Protein AF-A0A920ICT5-F1 (afdb_monomer_lite)

Radius of gyration: 16.12 Å; chains: 1; bounding box: 49×27×40 Å

Structure (mmCIF, N/CA/C/O backbone):
data_AF-A0A920ICT5-F1
#
_entry.id   AF-A0A920ICT5-F1
#
loop_
_atom_site.group_PDB
_atom_site.id
_atom_site.type_symbol
_atom_site.label_atom_id
_atom_site.label_alt_id
_atom_site.label_comp_id
_atom_site.label_asym_id
_atom_site.label_entity_id
_atom_site.label_seq_id
_atom_site.pdbx_PDB_ins_code
_atom_site.Cartn_x
_atom_site.Cartn_y
_atom_site.Cartn_z
_atom_site.occupancy
_atom_site.B_iso_or_equiv
_atom_site.auth_seq_id
_atom_site.auth_comp_id
_atom_site.auth_asym_id
_atom_site.auth_atom_id
_atom_site.pdbx_PDB_model_num
ATOM 1 N N . MET A 1 1 ? -36.097 -8.890 13.830 1.00 57.00 1 MET A N 1
ATOM 2 C CA . MET A 1 1 ? -35.691 -8.777 12.414 1.00 57.00 1 MET A CA 1
ATOM 3 C C . MET A 1 1 ? -34.385 -7.974 12.261 1.00 57.00 1 MET A C 1
ATOM 5 O O . MET A 1 1 ? -34.196 -7.360 11.227 1.00 57.00 1 MET A O 1
ATOM 9 N N . ASP A 1 2 ? -33.458 -8.038 13.239 1.00 74.25 2 ASP A N 1
ATOM 10 C CA . ASP A 1 2 ? -32.193 -7.260 13.250 1.00 74.25 2 ASP A CA 1
ATOM 11 C C . ASP A 1 2 ? -30.913 -8.108 13.185 1.00 74.25 2 ASP A C 1
ATOM 13 O O . ASP A 1 2 ? -29.810 -7.582 13.060 1.00 74.25 2 ASP A O 1
ATOM 17 N N . TRP A 1 3 ? -31.030 -9.437 13.219 1.00 73.88 3 TRP A N 1
ATOM 18 C CA . TRP A 1 3 ? -29.867 -10.330 13.220 1.00 73.88 3 TRP A CA 1
ATOM 19 C C . TRP A 1 3 ? -29.032 -10.239 11.939 1.00 73.88 3 TRP A C 1
ATOM 21 O O . TRP A 1 3 ? -27.809 -10.292 12.006 1.00 73.88 3 TRP A O 1
ATOM 31 N N . LEU A 1 4 ? -29.679 -10.044 10.786 1.00 83.31 4 LEU A N 1
ATOM 32 C CA . LEU A 1 4 ? -29.009 -9.995 9.483 1.00 83.31 4 LEU A CA 1
ATOM 33 C C . LEU A 1 4 ? -28.234 -8.679 9.277 1.00 83.31 4 LEU A C 1
ATOM 35 O O . LEU A 1 4 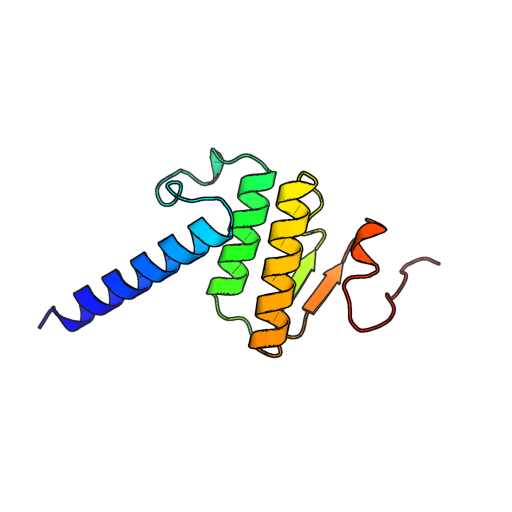? -27.135 -8.668 8.723 1.00 83.31 4 LEU A O 1
ATOM 39 N N . LEU A 1 5 ? -28.785 -7.572 9.786 1.00 81.69 5 LEU A N 1
ATOM 40 C CA . LEU A 1 5 ? -28.133 -6.261 9.811 1.00 81.69 5 LEU A CA 1
ATOM 41 C C . LEU A 1 5 ? -26.944 -6.260 10.776 1.00 81.69 5 LEU A C 1
ATOM 43 O O . LEU A 1 5 ? -25.846 -5.857 10.389 1.00 81.69 5 LEU A O 1
ATOM 47 N N . LEU A 1 6 ? -27.127 -6.786 11.992 1.00 81.12 6 LEU A N 1
ATOM 48 C CA . LEU A 1 6 ? -26.046 -6.932 12.970 1.00 81.12 6 LEU A CA 1
ATOM 49 C C . LEU A 1 6 ? -24.917 -7.826 12.438 1.00 81.12 6 LEU A C 1
ATOM 51 O O . LEU A 1 6 ? -23.746 -7.463 12.564 1.00 81.12 6 LEU A O 1
ATOM 55 N N . SER A 1 7 ? -25.241 -8.943 11.775 1.00 86.44 7 SER A N 1
ATOM 56 C CA . SER A 1 7 ? -24.227 -9.820 11.179 1.00 86.44 7 SER A CA 1
ATOM 57 C C . SER A 1 7 ? -23.475 -9.153 10.027 1.00 86.44 7 SER A C 1
ATOM 59 O O . SER A 1 7 ? -22.262 -9.319 9.913 1.00 86.44 7 SER A O 1
ATOM 61 N N . LEU A 1 8 ? -24.161 -8.361 9.195 1.00 87.31 8 LEU A N 1
ATOM 62 C CA . LEU A 1 8 ? -23.532 -7.651 8.079 1.00 87.31 8 LEU A CA 1
ATOM 63 C C . LEU A 1 8 ? -22.576 -6.556 8.576 1.00 87.31 8 LEU A C 1
ATOM 65 O O . LEU A 1 8 ? -21.452 -6.435 8.083 1.00 87.31 8 LEU A O 1
ATOM 69 N N . VAL A 1 9 ? -22.997 -5.781 9.580 1.00 88.88 9 VAL A N 1
ATOM 70 C CA . VAL A 1 9 ? -22.162 -4.748 10.211 1.00 88.88 9 VAL A CA 1
ATOM 71 C C . VAL A 1 9 ? -20.946 -5.378 10.889 1.00 88.88 9 VAL A C 1
ATOM 73 O O . VAL A 1 9 ? -19.829 -4.883 10.717 1.00 88.88 9 VAL A O 1
ATOM 76 N N . ALA A 1 10 ? -21.128 -6.494 11.602 1.00 90.12 10 ALA A N 1
ATOM 77 C CA . ALA A 1 10 ? -20.027 -7.230 12.217 1.00 90.12 10 ALA A CA 1
ATOM 78 C C . ALA A 1 10 ? -19.031 -7.746 11.165 1.00 90.12 10 ALA A C 1
ATOM 80 O O . ALA A 1 10 ? -17.825 -7.530 11.306 1.00 90.12 10 ALA A O 1
ATOM 81 N N . ALA A 1 11 ? -19.521 -8.341 10.073 1.00 90.00 11 ALA A N 1
ATOM 82 C CA . ALA A 1 11 ? -18.681 -8.835 8.983 1.00 90.00 11 ALA A CA 1
ATOM 83 C C . ALA A 1 11 ? -17.858 -7.710 8.338 1.00 90.00 11 ALA A C 1
ATOM 85 O O . ALA A 1 11 ? -16.643 -7.836 8.180 1.00 90.00 11 ALA A O 1
ATOM 86 N N . ARG A 1 12 ? -18.490 -6.568 8.036 1.00 88.31 12 ARG A N 1
ATOM 87 C CA . ARG A 1 12 ? -17.796 -5.399 7.476 1.00 88.31 12 ARG A CA 1
ATOM 88 C C . ARG A 1 12 ? -16.763 -4.824 8.444 1.00 88.31 12 ARG A C 1
ATOM 90 O O . ARG A 1 12 ? -15.666 -4.463 8.027 1.00 88.31 12 ARG A O 1
ATOM 97 N N . THR A 1 13 ? -17.090 -4.767 9.731 1.00 91.00 13 THR A N 1
ATOM 98 C CA . THR A 1 13 ? -16.175 -4.278 10.771 1.00 91.00 13 THR A CA 1
ATOM 99 C C . THR A 1 13 ? -14.945 -5.175 10.899 1.00 91.00 13 THR A C 1
ATOM 101 O O . THR A 1 13 ? -13.826 -4.670 10.987 1.00 91.00 13 THR A O 1
ATOM 104 N N . ASN A 1 14 ? -15.125 -6.497 10.856 1.00 92.44 14 ASN A N 1
ATOM 105 C CA . ASN A 1 14 ? -14.014 -7.447 10.881 1.00 92.44 14 ASN A CA 1
ATOM 106 C C . ASN A 1 14 ? -13.141 -7.325 9.628 1.00 92.44 14 ASN A C 1
ATOM 108 O O . ASN A 1 14 ? -11.925 -7.216 9.757 1.00 92.44 14 ASN A O 1
ATOM 112 N N . ALA A 1 15 ? -13.747 -7.206 8.442 1.00 90.25 15 ALA A N 1
ATOM 113 C CA . ALA A 1 15 ? -13.008 -6.975 7.202 1.00 90.25 15 ALA A CA 1
ATOM 114 C C . ALA A 1 15 ? -12.162 -5.688 7.256 1.00 90.25 15 ALA A C 1
ATOM 116 O O . ALA A 1 15 ? -11.006 -5.692 6.837 1.00 90.25 15 ALA A O 1
ATOM 117 N N . ILE A 1 16 ? -12.695 -4.596 7.822 1.00 91.62 16 ILE A N 1
ATOM 118 C CA . ILE A 1 16 ? -11.940 -3.347 8.026 1.00 91.62 16 ILE A CA 1
ATOM 119 C C . ILE A 1 16 ? -10.774 -3.563 8.999 1.00 91.62 16 ILE A C 1
ATOM 121 O O . ILE A 1 16 ? -9.665 -3.112 8.724 1.00 91.62 16 ILE A O 1
ATOM 125 N N . LYS A 1 17 ? -10.989 -4.262 10.121 1.00 93.38 17 LYS A N 1
ATOM 126 C CA . LYS A 1 17 ? -9.928 -4.548 11.103 1.00 93.38 17 LYS A CA 1
ATOM 127 C C . LYS A 1 17 ? -8.794 -5.376 10.497 1.00 93.38 17 LYS A C 1
ATOM 129 O O . LYS A 1 17 ? -7.630 -5.027 10.682 1.00 93.38 17 LYS A O 1
ATOM 134 N N . GLU A 1 18 ? -9.122 -6.427 9.752 1.00 92.38 18 GLU A N 1
ATOM 135 C CA . GLU A 1 18 ? -8.139 -7.266 9.056 1.00 92.38 18 GLU A CA 1
ATOM 136 C C . GLU A 1 18 ? -7.360 -6.472 8.006 1.00 92.38 18 GLU A C 1
ATOM 138 O O . GLU A 1 18 ? -6.137 -6.570 7.918 1.00 92.38 18 GLU A O 1
ATOM 143 N N . ALA A 1 19 ? -8.061 -5.647 7.230 1.00 91.06 19 ALA A N 1
ATOM 144 C CA . ALA A 1 19 ? -7.462 -4.790 6.221 1.00 91.06 19 ALA A CA 1
ATOM 145 C C . ALA A 1 19 ? -6.486 -3.778 6.854 1.00 91.06 19 ALA A C 1
ATOM 147 O O . ALA A 1 19 ? -5.347 -3.645 6.406 1.00 91.06 19 ALA A O 1
ATOM 148 N N . LEU A 1 20 ? -6.889 -3.119 7.946 1.00 93.94 20 LEU A N 1
ATOM 149 C CA . LEU A 1 20 ? -6.020 -2.207 8.692 1.00 93.94 20 LEU A CA 1
ATOM 150 C C . LEU A 1 20 ? -4.796 -2.928 9.264 1.00 93.94 20 LEU A C 1
ATOM 152 O O . LEU A 1 20 ? -3.698 -2.380 9.216 1.00 93.94 20 LEU A O 1
ATOM 156 N N . ALA A 1 21 ? -4.951 -4.155 9.768 1.00 93.19 21 ALA A N 1
ATOM 157 C CA . ALA A 1 21 ? -3.827 -4.950 10.254 1.00 93.19 21 ALA A CA 1
ATOM 158 C C . ALA A 1 21 ? -2.818 -5.264 9.138 1.00 93.19 21 ALA A C 1
ATOM 160 O O . ALA A 1 21 ? -1.626 -5.029 9.324 1.00 93.19 21 ALA A O 1
ATOM 161 N N . LYS A 1 22 ? -3.288 -5.692 7.957 1.00 87.50 22 LYS A N 1
ATOM 162 C CA . LYS A 1 22 ? -2.434 -5.955 6.782 1.00 87.50 22 LYS A CA 1
ATOM 163 C C . LYS A 1 22 ? -1.679 -4.720 6.291 1.00 87.50 22 LYS A C 1
ATOM 165 O O . LYS A 1 22 ? -0.571 -4.848 5.793 1.00 87.50 22 LYS A O 1
ATOM 170 N N . ALA A 1 23 ? -2.259 -3.534 6.453 1.00 88.62 23 ALA A N 1
ATOM 171 C CA . ALA A 1 23 ? -1.615 -2.268 6.109 1.00 88.62 23 ALA A CA 1
ATOM 172 C C . ALA A 1 23 ? -0.715 -1.711 7.231 1.00 88.62 23 ALA A C 1
ATOM 174 O O . ALA A 1 23 ? -0.234 -0.581 7.127 1.00 88.62 23 ALA A O 1
ATOM 175 N N . GLY A 1 24 ? -0.526 -2.435 8.343 1.00 90.62 24 GLY A N 1
ATOM 176 C CA . GLY A 1 24 ? 0.245 -1.965 9.496 1.00 90.62 24 GLY A CA 1
ATOM 177 C C . GLY A 1 24 ? -0.378 -0.745 10.192 1.00 90.62 24 GLY A C 1
ATOM 178 O O . GLY A 1 24 ? 0.352 0.144 10.644 1.00 90.62 24 GLY A O 1
ATOM 179 N N . LEU A 1 25 ? -1.714 -0.680 10.213 1.00 94.00 25 LEU A N 1
ATOM 180 C CA . LEU A 1 25 ? -2.569 0.361 10.807 1.00 94.00 25 LEU A CA 1
ATOM 181 C C . LEU A 1 25 ? -3.531 -0.223 11.867 1.00 94.00 25 LEU A C 1
ATOM 183 O O . LEU A 1 25 ? -4.590 0.344 12.150 1.00 94.00 25 LEU A O 1
ATOM 187 N N . ALA A 1 26 ? -3.191 -1.377 12.448 1.00 94.94 26 ALA A N 1
ATOM 188 C CA . ALA A 1 26 ? -3.983 -2.001 13.505 1.00 94.94 26 ALA A CA 1
ATOM 189 C C . ALA A 1 26 ? -4.259 -1.011 14.655 1.00 94.94 26 ALA A C 1
ATOM 191 O O . ALA A 1 26 ? -3.392 -0.236 15.054 1.00 94.94 26 ALA A O 1
ATOM 192 N N . GLY A 1 27 ? -5.491 -1.017 15.169 1.00 93.38 27 GLY A N 1
ATOM 193 C CA . GLY A 1 27 ? -5.921 -0.116 16.245 1.00 93.38 27 GLY A CA 1
ATOM 194 C C . GLY A 1 27 ? -6.194 1.335 15.824 1.00 93.38 27 GLY A C 1
ATOM 195 O O . GLY A 1 27 ? -6.650 2.119 16.649 1.00 93.38 27 GLY A O 1
ATOM 196 N N . MET A 1 28 ? -5.983 1.710 14.556 1.00 94.31 28 MET A N 1
ATOM 197 C CA . MET A 1 28 ? -6.187 3.092 14.088 1.00 94.31 28 MET A CA 1
ATOM 198 C C . MET A 1 28 ? -7.583 3.365 13.508 1.00 94.31 28 MET A C 1
ATOM 200 O O . MET A 1 28 ? -7.842 4.474 13.059 1.00 94.31 28 MET A O 1
ATOM 204 N N . GLY A 1 29 ? -8.497 2.390 13.520 1.00 91.38 29 GLY A N 1
ATOM 205 C CA . GLY A 1 29 ? -9.778 2.472 12.798 1.00 91.38 29 GLY A CA 1
ATOM 206 C C . GLY A 1 29 ? -10.747 3.574 13.247 1.00 91.38 29 GLY A C 1
ATOM 207 O O . GLY A 1 29 ? -11.696 3.852 12.524 1.00 91.38 29 GLY A O 1
ATOM 208 N N . LEU A 1 30 ? -10.515 4.194 14.409 1.00 91.81 30 LEU A N 1
ATOM 209 C CA . LEU A 1 30 ? -11.309 5.314 14.932 1.00 91.81 30 LEU A CA 1
ATOM 210 C C . LEU A 1 30 ? -10.538 6.645 14.952 1.00 91.81 30 LEU A C 1
ATOM 212 O O . LEU A 1 30 ? -11.061 7.638 15.449 1.00 91.81 30 LEU A O 1
ATOM 216 N N . ARG A 1 31 ? -9.288 6.678 14.469 1.00 93.12 31 ARG A N 1
ATOM 217 C CA . ARG A 1 31 ? -8.503 7.918 14.431 1.00 93.12 31 ARG A CA 1
ATOM 218 C C . ARG A 1 31 ? -9.011 8.843 13.333 1.00 93.12 31 ARG A C 1
ATOM 220 O O . ARG A 1 31 ? -9.392 8.381 12.261 1.00 93.12 31 ARG A O 1
ATOM 227 N N . ASP A 1 32 ? -8.930 10.145 13.586 1.00 93.25 32 ASP A N 1
ATOM 228 C CA . ASP A 1 32 ? -9.145 11.156 12.555 1.00 93.25 32 ASP A CA 1
ATOM 229 C C . ASP A 1 32 ? -8.058 11.019 11.464 1.00 93.25 32 ASP A C 1
ATOM 231 O O . ASP A 1 32 ? -6.866 11.106 11.788 1.00 93.25 32 ASP A O 1
ATOM 235 N N . PRO A 1 33 ? -8.422 10.814 10.182 1.00 91.06 33 PRO A N 1
ATOM 236 C CA . PRO A 1 33 ? -7.467 10.722 9.078 1.00 91.06 33 PRO A CA 1
ATOM 237 C C . PRO A 1 33 ? -6.488 11.901 8.977 1.00 91.06 33 PRO A C 1
ATOM 239 O O . PRO A 1 33 ? -5.363 11.717 8.508 1.00 91.06 33 PRO A O 1
ATOM 242 N N . GLN A 1 34 ? -6.880 13.094 9.435 1.00 93.00 34 GLN A N 1
ATOM 243 C CA . GLN A 1 34 ? -6.025 14.286 9.424 1.00 93.00 34 GLN A CA 1
ATOM 244 C C . GLN A 1 34 ? -4.849 14.186 10.406 1.00 93.00 34 GLN A C 1
ATOM 246 O O . GLN A 1 34 ? -3.842 14.863 10.233 1.00 93.00 34 GLN A O 1
ATOM 251 N N . THR A 1 35 ? -4.941 13.310 11.410 1.00 95.12 35 THR A N 1
ATOM 252 C CA . THR A 1 35 ? -3.887 13.100 12.421 1.00 95.12 35 THR A CA 1
ATOM 253 C C . THR A 1 35 ? -2.838 12.066 12.008 1.00 95.12 35 THR A C 1
ATOM 255 O O . THR A 1 35 ? -1.872 11.828 12.733 1.00 95.12 35 THR A O 1
ATOM 258 N N . LEU A 1 36 ? -3.035 11.411 10.863 1.00 94.44 36 LEU A N 1
ATOM 259 C CA . LEU A 1 36 ? -2.140 10.380 10.354 1.00 94.44 36 LEU A CA 1
ATOM 260 C C . LEU A 1 36 ? -0.901 11.002 9.700 1.00 94.44 36 LEU A C 1
ATOM 262 O O . LEU A 1 36 ? -0.988 12.030 9.034 1.00 94.44 36 LEU A O 1
ATOM 266 N N . SER A 1 37 ? 0.252 10.340 9.824 1.00 93.75 37 SER A N 1
ATOM 267 C CA . SER A 1 37 ? 1.439 10.717 9.045 1.00 93.75 37 SER A CA 1
ATOM 268 C C . SER A 1 37 ? 1.209 10.492 7.545 1.00 93.75 37 SER A C 1
ATOM 270 O O . SER A 1 37 ? 0.387 9.657 7.164 1.00 93.75 37 SER A O 1
ATOM 272 N N . GLY A 1 38 ? 1.977 11.156 6.674 1.00 92.31 38 GLY A N 1
ATOM 273 C CA . GLY A 1 38 ? 1.847 10.980 5.218 1.00 92.31 38 GLY A CA 1
ATOM 274 C C . GLY A 1 38 ? 1.937 9.511 4.777 1.00 92.31 38 GLY A C 1
ATOM 275 O O . GLY A 1 38 ? 1.073 9.011 4.061 1.00 92.31 38 GLY A O 1
ATOM 276 N N . GLY A 1 39 ? 2.899 8.757 5.321 1.00 93.38 39 GLY A N 1
ATOM 277 C CA . GLY A 1 39 ? 3.008 7.319 5.059 1.00 93.38 39 GLY A CA 1
ATOM 278 C C . GLY A 1 39 ? 1.851 6.477 5.617 1.00 93.38 39 GLY A C 1
ATOM 279 O O . GLY A 1 39 ? 1.558 5.408 5.087 1.00 93.38 39 GLY A O 1
ATOM 280 N N . GLN A 1 40 ? 1.164 6.912 6.678 1.00 95.00 40 GLN A N 1
ATOM 281 C CA . GLN A 1 40 ? -0.071 6.266 7.148 1.00 95.00 40 GLN A CA 1
ATOM 282 C C . GLN A 1 40 ? -1.258 6.596 6.232 1.00 95.00 40 GLN A C 1
ATOM 284 O O . GLN A 1 40 ? -2.043 5.702 5.917 1.00 95.00 40 GLN A O 1
ATOM 289 N N . GLN A 1 41 ? -1.363 7.843 5.768 1.00 94.44 41 GLN A N 1
ATOM 290 C CA . GLN A 1 41 ? -2.401 8.284 4.833 1.00 94.44 41 GLN A CA 1
ATOM 291 C C . GLN A 1 41 ? -2.298 7.553 3.492 1.00 94.44 41 GLN A C 1
ATOM 293 O O . GLN A 1 41 ? -3.306 7.039 3.013 1.00 94.44 41 GLN A O 1
ATOM 298 N N . ALA A 1 42 ? -1.091 7.416 2.934 1.00 93.12 42 ALA A N 1
ATOM 299 C CA . ALA A 1 42 ? -0.858 6.667 1.697 1.00 93.12 42 ALA A CA 1
ATOM 300 C C . ALA A 1 42 ? -1.315 5.202 1.819 1.00 93.12 42 ALA A C 1
ATOM 302 O O . ALA A 1 42 ? -2.061 4.693 0.979 1.00 93.12 42 ALA A O 1
ATOM 303 N N . ARG A 1 43 ? -0.960 4.536 2.927 1.00 94.31 43 ARG A N 1
ATOM 304 C CA . ARG A 1 43 ? -1.388 3.155 3.207 1.00 94.31 43 ARG A CA 1
ATOM 305 C C . ARG A 1 43 ? -2.897 3.029 3.370 1.00 94.31 43 ARG A C 1
ATOM 307 O O . ARG A 1 43 ? -3.491 2.103 2.821 1.00 94.31 43 ARG A O 1
ATOM 314 N N . LEU A 1 44 ? -3.525 3.965 4.083 1.00 94.19 44 LEU A N 1
ATOM 315 C CA . LEU A 1 44 ? -4.977 4.000 4.245 1.00 94.19 44 LEU A CA 1
ATOM 316 C C . LEU A 1 44 ? -5.690 4.233 2.905 1.00 94.19 44 LEU A C 1
ATOM 318 O O . LEU A 1 44 ? -6.691 3.572 2.627 1.00 94.19 44 LEU A O 1
ATOM 322 N N . ALA A 1 45 ? -5.178 5.136 2.067 1.00 93.06 45 ALA A N 1
ATOM 323 C CA . ALA A 1 45 ? -5.732 5.422 0.748 1.00 93.06 45 ALA A CA 1
ATOM 324 C C . ALA A 1 45 ? -5.687 4.184 -0.156 1.00 93.06 45 ALA A C 1
ATOM 326 O O . ALA A 1 45 ? -6.708 3.816 -0.737 1.00 93.06 45 ALA A O 1
ATOM 327 N N . LEU A 1 46 ? -4.545 3.493 -0.204 1.00 93.75 46 LEU A N 1
ATOM 328 C CA . LEU A 1 46 ? -4.393 2.264 -0.979 1.00 93.75 46 LEU A CA 1
ATOM 329 C C . LEU A 1 46 ? -5.322 1.150 -0.474 1.00 93.75 46 LEU A C 1
ATOM 331 O O . LEU A 1 46 ? -6.014 0.504 -1.264 1.00 93.75 46 LEU A O 1
ATOM 335 N N . LEU A 1 47 ? -5.411 0.975 0.848 1.00 92.94 47 LEU A N 1
ATOM 336 C CA . LEU A 1 47 ? -6.319 0.012 1.465 1.00 92.94 47 LEU A CA 1
ATOM 337 C C . LEU A 1 47 ? -7.783 0.296 1.112 1.00 92.94 47 LEU A C 1
ATOM 339 O O . LEU A 1 47 ? -8.522 -0.617 0.740 1.00 92.94 47 LEU A O 1
ATOM 343 N N . ARG A 1 48 ? -8.199 1.566 1.202 1.00 92.31 48 ARG A N 1
ATOM 344 C CA . ARG A 1 48 ? -9.549 2.013 0.842 1.00 92.31 48 ARG A CA 1
ATOM 345 C C . ARG A 1 48 ? -9.869 1.659 -0.607 1.00 92.31 48 ARG A C 1
ATOM 347 O O . ARG A 1 48 ? -10.948 1.135 -0.871 1.00 92.31 48 ARG A O 1
ATOM 354 N N . THR A 1 49 ? -8.930 1.900 -1.521 1.00 93.31 49 THR A N 1
ATOM 355 C CA . THR A 1 49 ? -9.091 1.562 -2.939 1.00 93.31 49 THR A CA 1
ATOM 356 C C . THR A 1 49 ? -9.270 0.057 -3.137 1.00 93.31 49 THR A C 1
ATOM 358 O O . THR A 1 49 ? -10.179 -0.349 -3.848 1.00 93.31 49 THR A O 1
ATOM 361 N N . LEU A 1 50 ? -8.486 -0.792 -2.468 1.00 91.00 50 LEU A N 1
ATOM 362 C CA . LEU A 1 50 ? -8.592 -2.256 -2.593 1.00 91.00 50 LEU A CA 1
ATOM 363 C C . LEU A 1 50 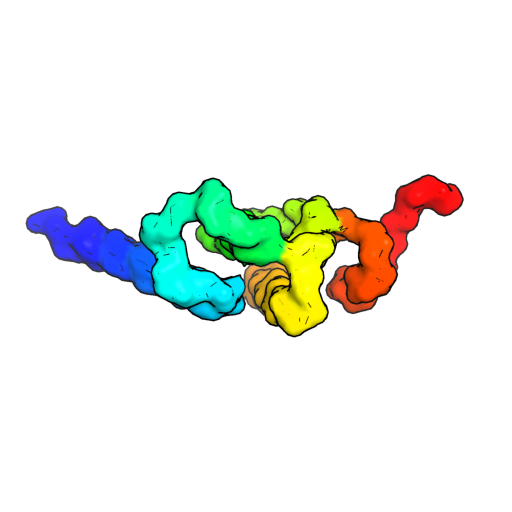? -9.877 -2.836 -1.978 1.00 91.00 50 LEU A C 1
ATOM 365 O O . LEU A 1 50 ? -10.455 -3.797 -2.508 1.00 91.00 50 LEU A O 1
ATOM 369 N N . LEU A 1 51 ? -10.334 -2.255 -0.866 1.00 90.12 51 LEU A N 1
ATOM 370 C CA . LEU A 1 51 ? -11.581 -2.625 -0.191 1.00 90.12 51 LEU A CA 1
ATOM 371 C C . LEU A 1 51 ? -12.826 -2.263 -1.003 1.00 90.12 51 LEU A C 1
ATOM 373 O O . LEU A 1 51 ? -13.843 -2.937 -0.864 1.00 90.12 51 LEU A O 1
ATOM 377 N N . ALA A 1 52 ? -12.742 -1.260 -1.880 1.00 91.81 52 ALA A N 1
ATOM 378 C CA . ALA A 1 52 ? -13.813 -0.921 -2.815 1.00 91.81 52 ALA A CA 1
ATOM 379 C C . ALA A 1 52 ? -14.027 -1.983 -3.912 1.00 91.81 52 ALA A C 1
ATOM 381 O O . ALA A 1 52 ? -14.924 -1.826 -4.733 1.00 91.81 52 ALA A O 1
ATOM 382 N N . GLN A 1 53 ? -13.217 -3.051 -3.928 1.00 91.31 53 GLN A N 1
ATOM 383 C CA . GLN A 1 53 ? -13.266 -4.134 -4.915 1.00 91.31 53 GLN A CA 1
ATOM 384 C C . GLN A 1 53 ? -13.285 -3.606 -6.362 1.00 91.31 53 GLN A C 1
ATOM 386 O O . GLN A 1 53 ? -14.197 -3.913 -7.132 1.00 91.31 53 GLN A O 1
ATOM 391 N N . PRO A 1 54 ? -12.290 -2.786 -6.745 1.00 95.88 54 PRO A N 1
ATOM 392 C CA . PRO A 1 54 ? -12.286 -2.148 -8.044 1.00 95.88 54 PRO A CA 1
ATOM 393 C C . PRO A 1 54 ? -12.032 -3.185 -9.138 1.00 95.88 54 PRO A C 1
ATOM 395 O O . PRO A 1 54 ? -11.482 -4.260 -8.898 1.00 95.88 54 PRO A O 1
ATOM 398 N N . ARG A 1 55 ? -12.400 -2.828 -10.368 1.00 96.94 55 ARG A N 1
ATOM 399 C CA . ARG A 1 55 ? -12.117 -3.635 -11.562 1.00 96.94 55 ARG A CA 1
ATOM 400 C C . ARG A 1 55 ? -10.753 -3.356 -12.195 1.00 96.94 55 ARG A C 1
ATOM 402 O O . ARG A 1 55 ? -10.342 -4.121 -13.058 1.00 96.94 55 ARG A O 1
ATOM 409 N N . ALA A 1 56 ? -10.092 -2.267 -11.806 1.00 96.88 56 ALA A N 1
ATOM 410 C CA . ALA A 1 56 ? -8.728 -1.904 -12.186 1.00 96.88 56 ALA A CA 1
ATOM 411 C C . ALA A 1 56 ? -8.148 -0.929 -11.147 1.00 96.88 56 ALA A C 1
ATOM 413 O O . ALA A 1 56 ? -8.908 -0.248 -10.456 1.00 96.88 56 ALA A O 1
ATOM 414 N N . LEU A 1 57 ? -6.821 -0.847 -11.049 1.00 96.44 57 LEU A N 1
ATOM 415 C CA . LEU A 1 57 ? -6.110 0.119 -10.210 1.00 96.44 57 LEU A CA 1
ATOM 416 C C . LEU A 1 57 ? -5.313 1.090 -11.071 1.00 96.44 57 LEU A C 1
ATOM 418 O O . LEU A 1 57 ? -4.564 0.673 -11.950 1.00 96.44 57 LEU A O 1
ATOM 422 N N . LEU A 1 58 ? -5.455 2.376 -10.769 1.00 96.50 58 LEU A N 1
ATOM 423 C CA . LEU A 1 58 ? -4.561 3.427 -11.232 1.00 96.50 58 LEU A CA 1
ATOM 424 C C . LEU A 1 58 ? -3.859 3.960 -9.990 1.00 96.50 58 LEU A C 1
ATOM 426 O O . LEU A 1 58 ? -4.523 4.418 -9.058 1.00 96.50 58 LEU A O 1
ATOM 430 N N . LEU A 1 59 ? -2.541 3.827 -9.956 1.00 95.56 59 LEU A N 1
ATOM 431 C CA . LEU A 1 59 ? -1.723 4.202 -8.817 1.00 95.56 59 LEU A CA 1
ATOM 432 C C . LEU A 1 59 ? -0.731 5.272 -9.259 1.00 95.56 59 LEU A C 1
ATOM 434 O O . LEU A 1 59 ? 0.151 4.988 -10.066 1.00 95.56 59 LEU A O 1
ATOM 438 N N . ASP A 1 60 ? -0.899 6.477 -8.725 1.00 95.00 60 ASP A N 1
ATOM 439 C CA . ASP A 1 60 ? -0.028 7.619 -8.988 1.00 95.00 60 ASP A CA 1
ATOM 440 C C . ASP A 1 60 ? 0.904 7.828 -7.793 1.00 95.00 60 ASP A C 1
ATOM 442 O O . ASP A 1 60 ? 0.445 8.146 -6.696 1.00 95.00 60 ASP A O 1
ATOM 446 N N . GLU A 1 61 ? 2.184 7.511 -7.984 1.00 94.62 61 GLU A N 1
ATOM 447 C CA . GLU A 1 61 ? 3.238 7.544 -6.964 1.00 94.62 61 GLU A CA 1
ATOM 448 C C . GLU A 1 61 ? 2.839 6.942 -5.597 1.00 94.62 61 GLU A C 1
ATOM 450 O O . GLU A 1 61 ? 3.113 7.521 -4.541 1.00 94.62 61 GLU A O 1
ATO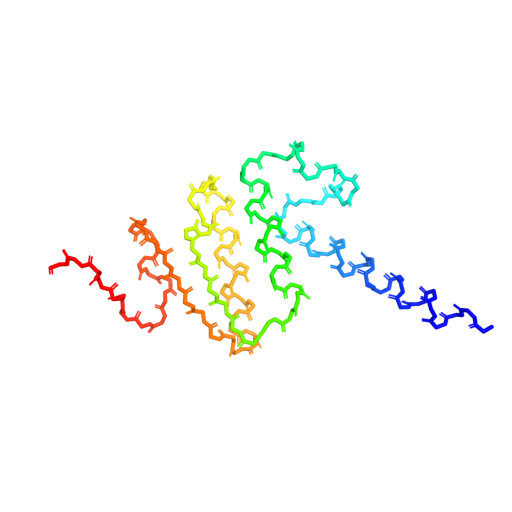M 455 N N . PRO A 1 62 ? 2.215 5.749 -5.556 1.00 94.62 62 PRO A N 1
ATOM 456 C CA . PRO A 1 62 ? 1.562 5.227 -4.349 1.00 94.62 62 PRO A CA 1
ATOM 457 C C . PRO A 1 62 ? 2.523 4.934 -3.185 1.00 94.62 62 PRO A C 1
ATOM 459 O O . PRO A 1 62 ? 2.076 4.718 -2.056 1.00 94.62 62 PRO A O 1
ATOM 462 N N . PHE A 1 63 ? 3.830 4.867 -3.455 1.00 94.56 63 PHE A N 1
ATOM 463 C CA . PHE A 1 63 ? 4.855 4.434 -2.507 1.00 94.56 63 PHE A CA 1
ATOM 464 C C . PHE A 1 63 ? 5.866 5.529 -2.143 1.00 94.56 63 PHE A C 1
ATOM 466 O O . PHE A 1 63 ? 6.740 5.277 -1.313 1.00 94.56 63 PHE A O 1
ATOM 473 N N . SER A 1 64 ? 5.759 6.729 -2.725 1.00 92.69 64 SER A N 1
ATOM 474 C CA . SER A 1 64 ? 6.766 7.796 -2.596 1.00 92.69 64 SER A CA 1
ATOM 475 C C . SER A 1 64 ? 6.957 8.281 -1.154 1.00 92.69 64 SER A C 1
ATOM 477 O O . SER A 1 64 ? 8.064 8.632 -0.752 1.00 92.69 64 SER A O 1
ATOM 479 N N . SER A 1 65 ? 5.901 8.235 -0.339 1.00 91.00 65 SER A N 1
ATOM 480 C CA . SER A 1 65 ? 5.919 8.675 1.061 1.00 91.00 65 SER A CA 1
ATOM 481 C C . SER A 1 65 ? 6.209 7.559 2.078 1.00 91.00 65 SER A C 1
ATOM 483 O O . SER A 1 65 ? 5.971 7.755 3.274 1.00 91.00 65 SER A O 1
ATOM 485 N N . LEU A 1 66 ? 6.605 6.360 1.634 1.00 93.25 66 LEU A N 1
ATOM 486 C CA . LEU A 1 66 ? 6.828 5.200 2.505 1.00 93.25 66 LEU A CA 1
ATOM 487 C C . LEU A 1 66 ? 8.320 4.969 2.768 1.00 93.25 66 LEU A C 1
ATOM 489 O O . LEU A 1 66 ? 9.145 5.050 1.860 1.00 93.25 66 LEU A O 1
ATOM 493 N N . ASP A 1 67 ? 8.660 4.622 4.013 1.00 91.06 67 ASP A N 1
ATOM 494 C CA . ASP A 1 67 ? 9.982 4.083 4.346 1.00 91.06 67 ASP A CA 1
ATOM 495 C C . ASP A 1 67 ? 10.201 2.698 3.708 1.00 91.06 67 ASP A C 1
ATOM 497 O O . ASP A 1 67 ? 9.254 2.062 3.243 1.00 91.06 67 ASP A O 1
ATOM 501 N N . GLY A 1 68 ? 11.451 2.219 3.682 1.00 89.25 68 GLY A N 1
ATOM 502 C CA . GLY A 1 68 ? 11.827 0.982 2.984 1.00 89.25 68 GLY A CA 1
ATOM 503 C C . GLY A 1 68 ? 11.010 -0.246 3.398 1.00 89.25 68 GLY A C 1
ATOM 504 O O . GLY A 1 68 ? 10.478 -0.937 2.532 1.00 89.25 68 GLY A O 1
ATOM 505 N N . GLY A 1 69 ? 10.829 -0.472 4.703 1.00 91.06 69 GLY A N 1
ATOM 506 C CA . GLY A 1 69 ? 10.072 -1.626 5.195 1.00 91.06 69 GLY A CA 1
ATOM 507 C C . GLY A 1 69 ? 8.586 -1.524 4.854 1.00 91.06 69 GLY A C 1
ATOM 508 O O . GLY A 1 69 ? 7.998 -2.452 4.300 1.00 91.06 69 GLY A O 1
ATOM 509 N N . ARG A 1 70 ? 7.973 -0.359 5.100 1.00 91.25 70 ARG A N 1
ATOM 510 C CA . ARG A 1 70 ? 6.551 -0.139 4.777 1.00 91.25 70 ARG A CA 1
ATOM 511 C C . ARG A 1 70 ? 6.281 -0.167 3.279 1.00 91.25 70 ARG A C 1
ATOM 513 O O . ARG A 1 70 ? 5.211 -0.601 2.862 1.00 91.25 70 ARG A O 1
ATOM 520 N N . ARG A 1 71 ? 7.231 0.284 2.466 1.00 93.75 71 ARG A N 1
ATOM 521 C CA . ARG A 1 71 ? 7.160 0.208 1.007 1.00 93.75 71 ARG A CA 1
ATOM 522 C C . ARG A 1 71 ? 7.076 -1.241 0.544 1.00 93.75 71 ARG A C 1
ATOM 524 O O . ARG A 1 71 ? 6.164 -1.572 -0.206 1.00 93.75 71 ARG A O 1
ATOM 531 N N . GLU A 1 72 ? 7.992 -2.093 0.997 1.00 93.06 72 GLU A N 1
ATOM 532 C CA . GLU A 1 72 ? 8.024 -3.514 0.629 1.00 93.06 72 GLU A CA 1
ATOM 533 C C . GLU A 1 72 ? 6.725 -4.235 1.009 1.00 93.06 72 GLU A C 1
ATOM 535 O O . GLU A 1 72 ? 6.148 -4.950 0.185 1.00 93.06 72 GLU A O 1
ATOM 540 N N . GLU A 1 73 ? 6.211 -3.984 2.217 1.00 92.31 73 GLU A N 1
ATOM 541 C CA . GLU A 1 73 ? 4.925 -4.520 2.678 1.00 92.31 73 GLU A CA 1
ATOM 542 C C . GLU A 1 73 ? 3.766 -4.118 1.753 1.00 92.31 73 GLU A C 1
ATOM 544 O O . GLU A 1 73 ? 2.952 -4.958 1.360 1.00 92.31 73 GLU A O 1
ATOM 549 N N . MET A 1 74 ? 3.693 -2.841 1.365 1.00 93.12 74 MET A N 1
ATOM 550 C CA . MET A 1 74 ? 2.600 -2.337 0.531 1.00 93.12 74 MET A CA 1
ATOM 551 C C . MET A 1 74 ? 2.701 -2.793 -0.922 1.00 93.12 74 MET A C 1
ATOM 553 O O . MET A 1 74 ? 1.683 -3.148 -1.514 1.00 93.12 74 MET A O 1
ATOM 557 N N . VAL A 1 75 ? 3.908 -2.832 -1.487 1.00 94.94 75 VAL A N 1
ATOM 558 C CA . VAL A 1 75 ? 4.159 -3.404 -2.817 1.00 94.94 75 VAL A CA 1
ATOM 559 C C . VAL A 1 75 ? 3.695 -4.857 -2.856 1.00 94.94 75 VAL A C 1
ATOM 561 O O . VAL A 1 75 ? 2.950 -5.249 -3.759 1.00 94.94 75 VAL A O 1
ATOM 564 N N . LYS A 1 76 ? 4.081 -5.650 -1.848 1.00 93.31 76 LYS A N 1
ATOM 565 C CA . LYS A 1 7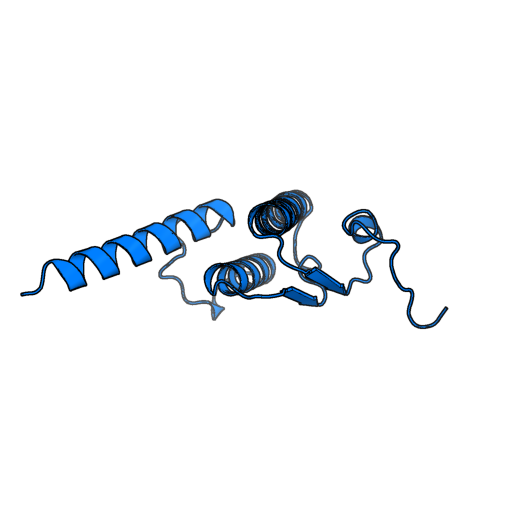6 ? 3.666 -7.048 -1.723 1.00 93.31 76 LYS A CA 1
ATOM 566 C C . LYS A 1 76 ? 2.144 -7.171 -1.660 1.00 93.31 76 LYS A C 1
ATOM 568 O O . LYS A 1 76 ? 1.573 -7.949 -2.418 1.00 93.31 76 LYS A O 1
ATOM 573 N N . LEU A 1 77 ? 1.488 -6.362 -0.828 1.00 92.38 77 LEU A N 1
ATOM 574 C CA . LEU A 1 77 ? 0.032 -6.355 -0.686 1.00 92.38 77 LEU A CA 1
ATOM 575 C C . LEU A 1 77 ? -0.682 -6.048 -2.013 1.00 92.38 77 LEU A C 1
ATOM 577 O O . LEU A 1 77 ? -1.626 -6.749 -2.378 1.00 92.38 77 LEU A O 1
ATOM 581 N N . VAL A 1 78 ? -0.228 -5.034 -2.760 1.00 93.88 78 VAL A N 1
ATOM 582 C CA . VAL A 1 78 ? -0.805 -4.697 -4.075 1.00 93.88 78 VAL A CA 1
ATOM 583 C C . VAL A 1 78 ? -0.617 -5.844 -5.056 1.00 93.88 78 VAL A C 1
ATOM 585 O O . VAL A 1 78 ? -1.567 -6.214 -5.744 1.00 93.88 78 VAL A O 1
ATOM 588 N N . ARG A 1 79 ? 0.581 -6.433 -5.104 1.00 93.81 79 ARG A N 1
ATOM 589 C CA . ARG A 1 79 ? 0.896 -7.531 -6.021 1.00 93.81 79 ARG A CA 1
ATOM 590 C C . ARG A 1 79 ? 0.057 -8.772 -5.734 1.00 93.81 79 ARG A C 1
ATOM 592 O O . ARG A 1 79 ? -0.503 -9.359 -6.657 1.00 93.81 79 ARG A O 1
ATOM 599 N N . GLU A 1 80 ? -0.068 -9.151 -4.466 1.00 92.94 80 GLU A N 1
ATOM 600 C CA . GLU A 1 80 ? -0.882 -10.292 -4.042 1.00 92.94 80 GLU A CA 1
ATOM 601 C C . GLU A 1 80 ? -2.358 -10.097 -4.402 1.00 92.94 80 GLU A C 1
ATOM 603 O O . GLU A 1 80 ? -2.976 -10.999 -4.972 1.00 92.94 80 GLU A O 1
ATOM 608 N N . GLU A 1 81 ? -2.924 -8.916 -4.139 1.00 92.62 81 GLU A N 1
ATOM 609 C CA . GLU A 1 81 ? -4.310 -8.619 -4.511 1.00 92.62 81 GLU A CA 1
ATOM 610 C C . GLU A 1 81 ? -4.498 -8.555 -6.032 1.00 92.62 81 GLU A C 1
ATOM 612 O O . GLU A 1 81 ? -5.516 -9.039 -6.541 1.00 92.62 81 GLU A O 1
ATOM 617 N N . ALA A 1 82 ? -3.513 -8.032 -6.768 1.00 94.31 82 ALA A N 1
ATOM 618 C CA . ALA A 1 82 ? -3.557 -7.973 -8.221 1.00 94.31 82 ALA A CA 1
ATOM 619 C C . ALA A 1 82 ? -3.580 -9.365 -8.856 1.00 94.31 82 ALA A C 1
ATOM 621 O O . ALA A 1 82 ? -4.459 -9.659 -9.669 1.00 94.31 82 ALA A O 1
ATOM 622 N N . VAL A 1 83 ? -2.685 -10.254 -8.418 1.00 94.69 83 VAL A N 1
ATOM 623 C CA . VAL A 1 83 ? -2.631 -11.648 -8.877 1.00 94.69 83 VAL A CA 1
ATOM 624 C C . VAL A 1 83 ? -3.904 -12.394 -8.486 1.00 94.69 83 VAL A C 1
ATOM 626 O O . VAL A 1 83 ? -4.561 -12.991 -9.340 1.00 94.69 83 VAL A O 1
ATOM 629 N N . LYS A 1 84 ? -4.300 -12.320 -7.208 1.00 94.50 84 LYS A N 1
ATOM 630 C CA . LYS A 1 84 ? -5.465 -13.038 -6.676 1.00 94.50 84 LYS A CA 1
ATOM 631 C C . LYS A 1 84 ? -6.753 -12.694 -7.422 1.00 94.50 84 LYS A C 1
ATOM 633 O O . LYS A 1 84 ? -7.578 -13.576 -7.653 1.00 94.50 84 LYS A O 1
ATOM 638 N N . ARG A 1 85 ? -6.944 -11.421 -7.777 1.00 94.94 85 ARG A N 1
ATOM 639 C CA . ARG A 1 85 ? -8.178 -10.925 -8.411 1.00 94.94 85 ARG A CA 1
ATOM 640 C C . ARG A 1 85 ? -8.069 -10.762 -9.927 1.00 94.94 85 ARG A C 1
ATOM 642 O O . ARG A 1 85 ? -9.046 -10.341 -10.539 1.00 94.94 85 ARG A O 1
ATOM 649 N N . LYS A 1 86 ? -6.912 -11.071 -10.529 1.00 95.81 86 LYS A N 1
ATOM 650 C CA . LYS A 1 86 ? -6.588 -10.731 -11.928 1.00 95.81 86 LYS A CA 1
ATOM 651 C C . LYS A 1 86 ? -6.858 -9.249 -12.224 1.00 95.81 86 LYS A C 1
ATOM 653 O O . LYS A 1 86 ? -7.442 -8.904 -13.249 1.00 95.81 86 LYS A O 1
ATOM 658 N N . LEU A 1 87 ? -6.490 -8.387 -11.278 1.00 96.38 87 LEU A N 1
ATOM 659 C CA . LEU A 1 87 ? -6.781 -6.960 -11.303 1.00 96.38 87 LEU A CA 1
ATOM 660 C C . LEU A 1 87 ? -5.757 -6.249 -12.196 1.00 96.38 87 LEU A C 1
ATOM 662 O O . LEU A 1 87 ? -4.569 -6.283 -11.879 1.00 96.38 87 LEU A O 1
ATOM 666 N N . PRO A 1 88 ? -6.175 -5.583 -13.283 1.00 96.81 88 PRO A N 1
ATOM 667 C CA . PRO A 1 88 ? -5.277 -4.743 -14.059 1.00 96.81 88 PRO A CA 1
ATOM 668 C C . PRO A 1 88 ? -4.767 -3.583 -13.200 1.00 96.81 88 PRO A C 1
ATOM 670 O O . PRO A 1 88 ? -5.563 -2.907 -12.544 1.00 96.81 88 PRO A O 1
ATOM 673 N N . VAL A 1 89 ? -3.456 -3.344 -13.223 1.00 96.62 89 VAL A N 1
ATOM 674 C CA . VAL A 1 89 ? -2.809 -2.255 -12.483 1.00 96.62 89 VAL A CA 1
ATOM 675 C C . VAL A 1 89 ? -2.003 -1.397 -13.449 1.00 96.62 89 VAL A C 1
ATOM 677 O O . VAL A 1 89 ? -1.162 -1.909 -14.184 1.00 96.62 89 VAL A O 1
ATOM 680 N N . LEU A 1 90 ? -2.260 -0.092 -13.430 1.00 96.38 90 LEU A N 1
ATOM 681 C CA . LEU A 1 90 ? -1.413 0.934 -1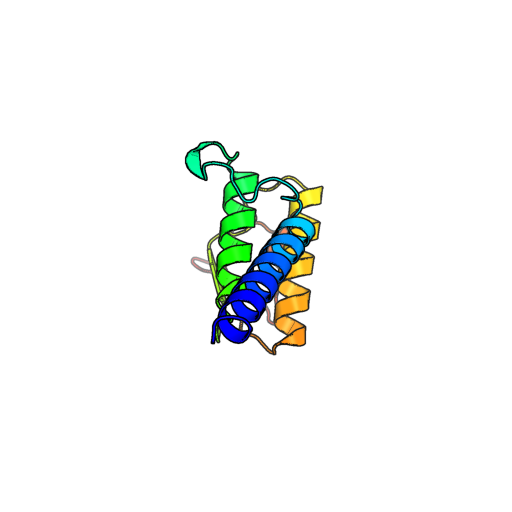4.024 1.00 96.38 90 LEU A CA 1
ATOM 682 C C . LEU A 1 90 ? -0.679 1.649 -12.887 1.00 96.38 90 LEU A C 1
ATOM 684 O O . LEU A 1 90 ? -1.323 2.219 -12.005 1.00 96.38 90 LEU A O 1
ATOM 688 N N . LEU A 1 91 ? 0.650 1.604 -12.912 1.00 95.75 91 LEU A N 1
ATOM 689 C CA . LEU A 1 91 ? 1.513 2.272 -11.944 1.00 95.75 91 LEU A CA 1
ATOM 690 C C . LEU A 1 91 ? 2.256 3.418 -12.633 1.00 95.75 91 LEU A C 1
ATOM 692 O O . LEU A 1 91 ? 2.951 3.192 -13.622 1.00 95.75 91 LEU A O 1
ATOM 696 N N . VAL A 1 92 ? 2.115 4.622 -12.089 1.00 96.06 92 VAL A N 1
ATOM 697 C CA . VAL A 1 92 ? 2.917 5.796 -12.435 1.00 96.06 92 VAL A CA 1
ATOM 698 C C . VAL A 1 92 ? 3.913 6.013 -11.301 1.00 96.06 92 VAL A C 1
ATOM 700 O O . VAL A 1 92 ? 3.530 6.052 -10.131 1.00 96.06 92 VAL A O 1
ATOM 703 N N . SER A 1 93 ? 5.199 6.081 -11.639 1.00 94.38 93 SER A N 1
ATOM 704 C CA . SER A 1 93 ? 6.272 6.280 -10.667 1.00 94.38 93 SER A CA 1
ATOM 705 C C . SER A 1 93 ? 7.502 6.896 -11.326 1.00 94.38 93 SER A C 1
ATOM 707 O O . SER A 1 93 ? 7.779 6.645 -12.501 1.00 94.38 93 SER A O 1
ATOM 709 N N . HIS A 1 94 ? 8.248 7.671 -10.544 1.00 93.31 94 HIS A N 1
ATOM 710 C CA . HIS A 1 94 ? 9.588 8.155 -10.876 1.00 93.31 94 HIS A CA 1
ATOM 711 C C . HIS A 1 94 ? 10.696 7.387 -10.126 1.00 93.31 94 HIS A C 1
ATOM 713 O O . HIS A 1 94 ? 11.874 7.698 -10.284 1.00 93.31 94 HIS A O 1
ATOM 719 N N . ASP A 1 95 ? 10.340 6.407 -9.289 1.00 92.69 95 ASP A N 1
ATOM 720 C CA . ASP A 1 95 ? 11.276 5.631 -8.475 1.00 92.69 95 ASP A CA 1
ATOM 721 C C . ASP A 1 95 ? 11.812 4.417 -9.262 1.00 92.69 95 ASP A C 1
ATOM 723 O O . ASP A 1 95 ? 11.031 3.527 -9.611 1.00 92.69 95 ASP A O 1
ATOM 727 N N . PRO A 1 96 ? 13.135 4.303 -9.493 1.00 91.00 96 PRO A N 1
ATOM 728 C CA . PRO A 1 96 ? 13.722 3.170 -10.213 1.00 91.00 96 PRO A CA 1
ATOM 729 C C . PRO A 1 96 ? 13.424 1.806 -9.578 1.00 91.00 96 PRO A C 1
ATOM 731 O O . PRO A 1 96 ? 13.406 0.784 -10.262 1.00 91.00 96 PRO A O 1
ATOM 734 N N . ARG A 1 97 ? 13.156 1.766 -8.265 1.00 91.69 97 ARG A N 1
ATOM 735 C CA . ARG A 1 97 ? 12.785 0.531 -7.558 1.00 91.69 97 ARG A CA 1
ATOM 736 C C . ARG A 1 97 ? 11.431 -0.025 -8.017 1.00 91.69 97 ARG A C 1
ATOM 738 O O . ARG A 1 97 ? 11.166 -1.202 -7.788 1.00 91.69 97 ARG A O 1
ATOM 745 N N . ASP A 1 98 ? 10.578 0.792 -8.639 1.00 92.81 98 ASP A N 1
ATOM 746 C CA . ASP A 1 98 ? 9.271 0.365 -9.150 1.00 92.81 98 ASP A CA 1
ATOM 747 C C . ASP A 1 98 ? 9.332 -0.282 -10.537 1.00 92.81 98 ASP A C 1
ATOM 749 O O . ASP A 1 98 ? 8.377 -0.938 -10.947 1.00 92.81 98 ASP A O 1
ATOM 753 N N . GLU A 1 99 ? 10.449 -0.160 -11.256 1.00 91.56 99 GLU A N 1
ATOM 754 C CA . GLU A 1 99 ? 10.576 -0.657 -12.634 1.00 91.56 99 GLU A CA 1
ATOM 755 C C . GLU A 1 99 ? 10.447 -2.176 -12.748 1.00 91.56 99 GLU A C 1
ATOM 757 O O . GLU A 1 99 ? 10.010 -2.689 -13.775 1.00 91.56 99 GLU A O 1
ATOM 762 N N . ALA A 1 100 ? 10.807 -2.892 -11.682 1.00 90.12 100 ALA A N 1
ATOM 763 C CA . ALA A 1 100 ? 10.736 -4.347 -11.615 1.00 90.12 100 ALA A CA 1
ATOM 764 C C . ALA A 1 100 ? 9.355 -4.875 -11.180 1.00 90.12 100 ALA A C 1
ATOM 766 O O . ALA A 1 100 ? 9.167 -6.089 -11.101 1.00 90.12 100 ALA A O 1
ATOM 767 N N . LEU A 1 101 ? 8.401 -3.997 -10.843 1.00 91.69 101 LEU A N 1
ATOM 768 C CA . LEU A 1 101 ? 7.082 -4.413 -10.352 1.00 91.69 101 LEU A CA 1
ATOM 769 C C . LEU A 1 101 ? 6.136 -4.919 -11.446 1.00 91.69 101 LEU A C 1
ATOM 771 O O . LEU A 1 101 ? 5.471 -5.932 -11.201 1.00 91.69 101 LEU A O 1
ATOM 775 N N . PRO A 1 102 ? 6.001 -4.241 -12.603 1.00 90.06 102 PRO A N 1
ATOM 776 C CA . PRO A 1 102 ? 5.035 -4.636 -13.615 1.00 90.06 102 PRO A CA 1
ATOM 777 C C . PRO A 1 102 ? 5.491 -5.882 -14.379 1.00 90.06 102 PRO A C 1
ATOM 779 O O . PRO A 1 102 ? 6.673 -6.081 -14.641 1.00 90.06 102 PRO A O 1
ATOM 782 N N . ASP A 1 103 ? 4.528 -6.678 -14.843 1.00 91.12 103 ASP A N 1
ATOM 783 C CA . ASP A 1 103 ? 4.807 -7.852 -15.686 1.00 91.12 103 ASP A CA 1
ATOM 784 C C . ASP A 1 103 ? 5.192 -7.477 -17.133 1.00 91.12 103 ASP A C 1
ATOM 786 O O . ASP A 1 103 ? 5.562 -8.334 -17.935 1.00 91.12 103 ASP A O 1
ATOM 790 N N . LYS A 1 104 ? 5.060 -6.196 -17.497 1.00 90.00 104 LYS A N 1
ATOM 791 C CA . LYS A 1 104 ? 5.390 -5.647 -18.816 1.00 90.00 104 LYS A CA 1
ATOM 792 C C . LYS A 1 104 ? 6.473 -4.577 -18.673 1.00 90.00 104 LYS A C 1
ATOM 794 O O . LYS A 1 104 ? 6.462 -3.867 -17.671 1.00 90.00 104 LYS A O 1
ATOM 799 N N . PRO A 1 105 ? 7.348 -4.396 -19.679 1.00 91.75 105 PRO A N 1
ATOM 800 C CA . PRO A 1 105 ? 8.316 -3.305 -19.667 1.00 91.75 105 PRO A CA 1
ATOM 801 C C . PRO A 1 105 ? 7.639 -1.940 -19.444 1.00 91.75 105 PRO A C 1
ATOM 803 O O . PRO A 1 105 ? 6.552 -1.711 -19.990 1.00 91.75 105 PRO A O 1
ATOM 806 N N . PRO A 1 106 ? 8.256 -1.032 -18.667 1.00 92.38 106 PRO A N 1
ATOM 807 C CA . PRO A 1 106 ? 7.679 0.275 -18.389 1.00 92.38 106 PRO A CA 1
ATOM 808 C C . PRO A 1 106 ? 7.655 1.149 -19.646 1.00 92.38 106 PRO A C 1
ATOM 810 O O . PRO A 1 106 ? 8.585 1.140 -20.454 1.00 92.38 106 PRO A O 1
ATOM 813 N N . TYR A 1 107 ? 6.605 1.958 -19.780 1.00 93.56 107 TYR A N 1
ATOM 814 C CA . TYR A 1 107 ? 6.559 3.026 -20.773 1.00 93.56 107 TYR A CA 1
ATOM 815 C C . TYR A 1 107 ? 7.236 4.279 -20.205 1.00 93.56 107 TYR A C 1
ATOM 817 O O . TYR A 1 107 ? 6.853 4.757 -19.137 1.00 93.56 107 TYR A O 1
ATOM 825 N N . ARG A 1 108 ? 8.241 4.813 -20.906 1.00 91.62 108 ARG A N 1
ATOM 826 C CA . ARG A 1 108 ? 8.955 6.034 -20.504 1.00 91.62 108 ARG A CA 1
ATOM 827 C C . ARG A 1 108 ? 8.328 7.245 -21.189 1.00 91.62 108 ARG A C 1
ATOM 829 O O . ARG A 1 108 ? 8.258 7.296 -22.413 1.00 91.62 108 ARG A O 1
ATOM 836 N N . LEU A 1 109 ? 7.880 8.216 -20.401 1.00 88.69 109 LEU A N 1
ATOM 837 C CA . LEU A 1 109 ? 7.391 9.501 -20.900 1.00 88.69 109 LEU A CA 1
ATOM 838 C C . LEU A 1 109 ? 8.561 10.490 -20.996 1.00 88.69 109 LEU A C 1
ATOM 840 O O . LEU A 1 109 ? 9.286 10.656 -20.020 1.00 88.69 109 LEU A O 1
ATOM 844 N N . GLY A 1 110 ? 8.725 11.153 -22.145 1.00 81.06 110 GLY A N 1
ATOM 845 C CA . GLY A 1 110 ? 9.725 12.218 -22.327 1.00 81.06 110 GLY A CA 1
ATOM 846 C C . GLY A 1 110 ? 11.170 11.751 -22.544 1.00 81.06 110 GLY A C 1
ATOM 847 O O . GLY A 1 110 ? 12.082 12.534 -22.288 1.00 81.06 110 GLY A O 1
ATOM 848 N N . ALA A 1 111 ? 11.366 10.501 -22.981 1.00 57.03 111 ALA A N 1
ATOM 849 C CA . ALA A 1 111 ? 12.637 10.041 -23.547 1.00 57.03 111 ALA A CA 1
ATOM 850 C C . ALA A 1 111 ? 12.858 10.605 -24.959 1.00 57.03 111 ALA A C 1
ATOM 852 O O . ALA A 1 111 ? 11.846 10.780 -25.679 1.00 57.03 111 ALA A O 1
#

Sequence (111 aa):
MDWLLLSLVAARTNAIKEALAKAGLAGMGLRDPQTLSGGQQARLALLRTLLAQPRALLLDEPFSSLDGGRREEMVKLVREEAVKRKLPVLLVSHDPRDEALPDKPPYRLGA

Secondary structure (DSSP, 8-state):
--HHHHHHHHHHHHHHHHHHHHT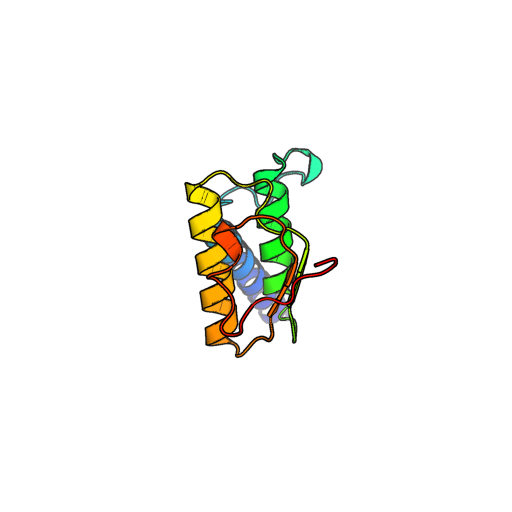T-TT-TTS-GGGS-HHHHHHHHHHHHHHT--SSEEEESTTTT--HHHHHHHHHHHHHHHHHHT--EEEE---GGGTTSSSSPPPPS--

pLDDT: mean 91.44, std 6.05, range [57.0, 96.94]

Foldseek 3Di:
DCPVVVVVVVVVVVVVQVLCVLLVNHPCPPPDLVPDDPLSNLSVVLSVVVVVVDQAEEEEQSQVRDDPVSSVSVLVVVLVSCVVSVHHYDYHDPDPVCQPSDPDGDDDDPD